Protein AF-A0A2P4SD42-F1 (afdb_monomer_lite)

Organism: Bambusicola thoracicus (NCBI:txid9083)

InterPro domains:
  IPR003930 Potassium channel, calcium-activated, BK, beta subunit [PF03185] (9-113)
  IPR003930 Potassium channel, calcium-activated, BK, beta subunit [PTHR10258] (2-113)

Structure (mmCIF, N/CA/C/O backbone):
data_AF-A0A2P4SD42-F1
#
_entry.id   AF-A0A2P4SD42-F1
#
loop_
_atom_site.group_PDB
_atom_site.id
_atom_site.type_symbol
_atom_site.label_atom_id
_atom_site.label_alt_id
_atom_site.label_comp_id
_atom_site.label_asym_id
_atom_site.label_entity_id
_atom_site.label_seq_id
_atom_site.pdbx_PDB_ins_code
_atom_site.Cartn_x
_atom_site.Cartn_y
_atom_site.Cartn_z
_atom_site.occupancy
_atom_site.B_iso_or_equiv
_atom_site.auth_seq_id
_atom_site.auth_comp_id
_atom_site.auth_asym_id
_atom_site.auth_atom_id
_atom_site.pdbx_PDB_model_num
ATOM 1 N N . MET A 1 1 ? 60.728 7.658 -38.228 1.00 39.25 1 MET A N 1
ATOM 2 C CA . MET A 1 1 ? 59.693 7.042 -37.370 1.00 39.25 1 MET A CA 1
ATOM 3 C C . MET A 1 1 ? 58.458 7.930 -37.374 1.00 39.25 1 MET A C 1
ATOM 5 O O . MET A 1 1 ? 58.450 8.941 -36.691 1.00 39.25 1 MET A O 1
ATOM 9 N N . ALA A 1 2 ? 57.438 7.581 -38.152 1.00 44.28 2 ALA A N 1
ATOM 10 C CA . ALA A 1 2 ? 56.115 8.189 -38.052 1.00 44.28 2 ALA A CA 1
ATOM 11 C C . ALA A 1 2 ? 55.108 7.040 -38.097 1.00 44.28 2 ALA A C 1
ATOM 13 O O . ALA A 1 2 ? 54.820 6.480 -39.150 1.00 44.28 2 ALA A O 1
ATOM 14 N N . ARG A 1 3 ? 54.678 6.602 -36.912 1.00 44.44 3 ARG A N 1
ATOM 15 C CA . ARG A 1 3 ? 53.660 5.565 -36.742 1.00 44.44 3 ARG A CA 1
ATOM 16 C C . ARG A 1 3 ? 52.329 6.243 -37.062 1.00 44.44 3 ARG A C 1
ATOM 18 O O . ARG A 1 3 ? 51.815 6.997 -36.239 1.00 44.44 3 ARG A O 1
ATOM 25 N N . GLY A 1 4 ? 51.851 6.072 -38.294 1.00 46.38 4 GLY A N 1
ATOM 26 C CA . GLY A 1 4 ? 50.562 6.597 -38.730 1.00 46.38 4 GLY A CA 1
ATOM 27 C C . GLY A 1 4 ? 49.478 6.131 -37.766 1.00 46.38 4 GLY A C 1
ATOM 28 O O . GLY A 1 4 ? 49.295 4.931 -37.563 1.00 46.38 4 GLY A O 1
ATOM 29 N N . ARG A 1 5 ? 48.798 7.080 -37.120 1.00 53.38 5 ARG A N 1
ATOM 30 C CA . ARG A 1 5 ? 47.559 6.798 -36.400 1.00 53.38 5 ARG A CA 1
ATOM 31 C C . ARG A 1 5 ? 46.533 6.445 -37.468 1.00 53.38 5 ARG A C 1
ATOM 33 O O . ARG A 1 5 ? 46.029 7.339 -38.139 1.00 53.38 5 ARG A O 1
ATOM 40 N N . ALA A 1 6 ? 46.293 5.154 -37.670 1.00 52.22 6 ALA A N 1
ATOM 41 C CA . ALA A 1 6 ? 45.148 4.702 -38.439 1.00 52.22 6 ALA A CA 1
ATOM 42 C C . ALA A 1 6 ? 43.900 5.238 -37.729 1.00 52.22 6 ALA A C 1
ATOM 44 O O . ALA A 1 6 ? 43.594 4.823 -36.610 1.00 52.22 6 ALA A O 1
ATOM 45 N N . ALA A 1 7 ? 43.240 6.221 -38.336 1.00 57.12 7 ALA A N 1
ATOM 46 C CA . ALA A 1 7 ? 41.890 6.585 -37.955 1.00 57.12 7 ALA A CA 1
ATOM 47 C C . ALA A 1 7 ? 41.015 5.386 -38.334 1.00 57.12 7 ALA A C 1
ATOM 49 O O . ALA A 1 7 ? 40.756 5.150 -39.511 1.00 57.12 7 ALA A O 1
ATOM 50 N N . TYR A 1 8 ? 40.669 4.561 -37.348 1.00 61.91 8 TYR A N 1
ATOM 51 C CA . TYR A 1 8 ? 39.639 3.543 -37.511 1.00 61.91 8 TYR A CA 1
ATOM 52 C C . TYR A 1 8 ? 38.313 4.293 -37.666 1.00 61.91 8 TYR A C 1
ATOM 54 O O . TYR A 1 8 ? 37.723 4.720 -36.674 1.00 61.91 8 TYR A O 1
ATOM 62 N N . GLU A 1 9 ? 37.895 4.538 -38.907 1.00 71.19 9 GLU A N 1
ATOM 63 C CA . GLU A 1 9 ? 36.529 4.971 -39.175 1.00 71.19 9 GLU A CA 1
ATOM 64 C C . GLU A 1 9 ? 35.597 3.787 -38.933 1.00 71.19 9 GLU A C 1
ATOM 66 O O . GLU A 1 9 ? 35.758 2.714 -39.514 1.00 71.19 9 GLU A O 1
ATOM 71 N N . TYR A 1 10 ? 34.653 3.990 -38.021 1.00 70.75 10 TYR A N 1
ATOM 72 C CA . TYR A 1 10 ? 33.594 3.037 -37.732 1.00 70.75 10 TYR A CA 1
ATOM 73 C C . TYR A 1 10 ? 32.656 2.938 -38.934 1.00 70.75 10 TYR A C 1
ATOM 75 O O . TYR A 1 10 ? 32.236 3.958 -39.484 1.00 70.75 10 TYR A O 1
ATOM 83 N N . THR A 1 11 ? 32.290 1.721 -39.335 1.00 82.50 11 THR A N 1
ATOM 84 C CA . THR A 1 11 ? 31.262 1.545 -40.368 1.00 82.50 11 THR A CA 1
ATOM 85 C C . THR A 1 11 ? 29.905 2.032 -39.846 1.00 82.50 11 THR A C 1
ATOM 87 O O . THR A 1 11 ? 29.633 1.994 -38.645 1.00 82.50 11 THR A O 1
ATOM 90 N N . GLU A 1 12 ? 28.997 2.454 -40.734 1.00 82.19 12 GLU A N 1
ATOM 91 C CA . GLU A 1 12 ? 27.659 2.922 -40.324 1.00 82.19 12 GLU A CA 1
ATOM 92 C C . GLU A 1 12 ? 26.883 1.887 -39.490 1.00 82.19 12 GLU A C 1
ATOM 94 O O . GLU A 1 12 ? 26.041 2.244 -38.664 1.00 82.19 12 GLU A O 1
ATOM 99 N N . ALA A 1 13 ? 27.141 0.597 -39.719 1.00 83.38 13 ALA A N 1
ATOM 100 C CA . ALA A 1 13 ? 26.545 -0.489 -38.951 1.00 83.38 13 ALA A CA 1
ATOM 101 C C . ALA A 1 13 ? 27.104 -0.553 -37.521 1.00 83.38 13 ALA A C 1
ATOM 103 O O . ALA A 1 13 ? 26.350 -0.807 -36.581 1.00 83.38 13 ALA A O 1
ATOM 104 N N . GLU A 1 14 ? 28.397 -0.286 -37.343 1.00 86.31 14 GLU A N 1
ATOM 105 C CA . GLU A 1 14 ? 29.042 -0.277 -36.033 1.00 86.31 14 GLU A CA 1
ATOM 106 C C . GLU A 1 14 ? 28.692 0.981 -35.219 1.00 86.31 14 GLU A C 1
ATOM 108 O O . GLU A 1 14 ? 28.484 0.880 -34.013 1.00 86.31 14 GLU A O 1
ATOM 113 N N . ASP A 1 15 ? 28.517 2.151 -35.848 1.00 87.06 15 ASP A N 1
ATOM 114 C CA . ASP A 1 15 ? 28.013 3.344 -35.138 1.00 87.06 15 ASP A CA 1
ATOM 115 C C . ASP A 1 15 ? 26.564 3.133 -34.656 1.00 87.06 15 ASP A C 1
ATOM 117 O O . ASP A 1 15 ? 26.211 3.439 -33.513 1.00 87.06 15 ASP A O 1
ATOM 121 N N . LYS A 1 16 ? 25.715 2.518 -35.494 1.00 88.81 16 LYS A N 1
ATOM 122 C CA . LYS A 1 16 ? 24.341 2.148 -35.112 1.00 88.81 16 LYS A CA 1
ATOM 123 C C . LYS A 1 16 ? 24.326 1.118 -33.984 1.00 88.81 16 LYS A C 1
ATOM 125 O O . LYS A 1 16 ? 23.523 1.260 -33.061 1.00 88.81 16 LYS A O 1
ATOM 130 N N . SER A 1 17 ? 25.204 0.112 -34.024 1.00 93.06 17 SER A N 1
ATOM 131 C CA . SER A 1 17 ? 25.277 -0.913 -32.976 1.00 93.06 17 SER A CA 1
ATOM 132 C C . SER A 1 17 ? 25.779 -0.337 -31.649 1.00 93.06 17 SER A C 1
ATOM 134 O O . SER A 1 17 ? 25.193 -0.628 -30.605 1.00 93.06 17 SER A O 1
ATOM 136 N N . MET A 1 18 ? 26.771 0.558 -31.673 1.00 91.56 18 MET A N 1
ATOM 137 C CA . MET A 1 18 ? 27.255 1.260 -30.482 1.00 91.56 18 MET A CA 1
ATOM 138 C C . MET A 1 18 ? 26.179 2.137 -29.851 1.00 91.56 18 MET A C 1
ATOM 140 O O . MET A 1 18 ? 25.948 2.052 -28.643 1.00 91.56 18 MET A O 1
ATOM 144 N N . ARG A 1 19 ? 25.464 2.939 -30.651 1.00 91.56 19 ARG A N 1
ATOM 145 C CA . ARG A 1 19 ? 24.344 3.761 -30.160 1.00 91.56 19 ARG A CA 1
ATOM 146 C C . ARG A 1 19 ? 23.255 2.907 -29.524 1.00 91.56 19 ARG A C 1
ATOM 148 O O . ARG A 1 19 ? 22.748 3.260 -28.462 1.00 91.56 19 ARG A O 1
ATOM 155 N N . LEU A 1 20 ? 22.920 1.775 -30.141 1.00 95.56 20 LEU A N 1
ATOM 156 C CA . LEU A 1 20 ? 21.922 0.851 -29.609 1.00 95.56 20 LEU A CA 1
ATOM 157 C C . LEU A 1 20 ? 22.398 0.226 -28.289 1.00 95.56 20 LEU A C 1
ATOM 159 O O . LEU A 1 20 ? 21.627 0.163 -27.335 1.00 95.56 20 LEU A O 1
ATOM 163 N N . GLY A 1 21 ? 23.683 -0.121 -28.186 1.00 96.19 21 GLY A N 1
ATOM 164 C CA . GLY A 1 21 ? 24.315 -0.546 -26.936 1.00 96.19 21 GLY A CA 1
ATOM 165 C C . GLY A 1 21 ? 24.199 0.502 -25.824 1.00 96.19 21 GLY A C 1
ATOM 166 O O . GLY A 1 21 ? 23.735 0.183 -24.731 1.00 96.19 21 GLY A O 1
ATOM 167 N N . PHE A 1 22 ? 24.534 1.768 -26.101 1.00 96.31 22 PHE A N 1
ATOM 168 C CA . PHE A 1 22 ? 24.389 2.853 -25.121 1.00 96.31 22 PHE A CA 1
ATOM 169 C C . PHE A 1 22 ? 22.936 3.067 -24.687 1.00 96.31 22 PHE A C 1
ATOM 171 O O . PHE A 1 22 ? 22.677 3.257 -23.497 1.00 96.31 22 PHE A O 1
ATOM 178 N N . LEU A 1 23 ? 21.984 2.988 -25.620 1.00 96.94 23 LEU A N 1
ATOM 179 C CA . LEU A 1 23 ? 20.558 3.084 -25.305 1.00 96.94 23 LEU A CA 1
ATOM 180 C C . LEU A 1 23 ? 20.093 1.936 -24.404 1.00 96.94 23 LEU A C 1
ATOM 182 O O . LEU A 1 23 ? 19.382 2.184 -23.434 1.00 96.94 23 LEU A O 1
ATOM 186 N N . LEU A 1 24 ? 20.519 0.699 -24.677 1.00 97.69 24 LEU A N 1
ATOM 187 C CA . LEU A 1 24 ? 20.182 -0.458 -23.845 1.00 97.69 24 LEU A CA 1
ATOM 188 C C . LEU A 1 24 ? 20.783 -0.350 -22.441 1.00 97.69 24 LEU A C 1
ATOM 190 O O . LEU A 1 24 ? 20.099 -0.651 -21.465 1.00 97.69 24 LEU A O 1
ATOM 194 N N . ILE A 1 25 ? 22.024 0.128 -22.318 1.00 97.88 25 ILE A N 1
ATOM 195 C CA . ILE A 1 25 ? 22.660 0.362 -21.015 1.00 97.88 25 ILE A CA 1
ATOM 196 C C . ILE A 1 25 ? 21.894 1.438 -20.239 1.00 97.88 25 ILE A C 1
ATOM 198 O O . ILE A 1 25 ? 21.545 1.225 -19.078 1.00 97.88 25 ILE A O 1
ATOM 202 N N . ALA A 1 26 ? 21.579 2.570 -20.874 1.00 97.62 26 ALA A N 1
ATOM 203 C CA . ALA A 1 26 ? 20.818 3.643 -20.241 1.00 97.62 26 ALA A CA 1
ATOM 204 C C . ALA A 1 26 ? 19.418 3.173 -19.813 1.00 97.62 26 ALA A C 1
ATOM 206 O O . ALA A 1 26 ? 19.005 3.419 -18.680 1.00 97.62 26 ALA A O 1
ATOM 207 N N . ALA A 1 27 ? 18.711 2.437 -20.674 1.00 97.50 27 ALA A N 1
ATOM 208 C CA . ALA A 1 27 ? 17.413 1.847 -20.356 1.00 97.50 27 ALA A CA 1
ATOM 209 C C . ALA A 1 27 ? 17.507 0.821 -19.211 1.00 97.50 27 ALA A C 1
ATOM 211 O O . ALA A 1 27 ? 16.649 0.795 -18.327 1.00 97.50 27 ALA A O 1
ATOM 212 N N . GLY A 1 28 ? 18.569 0.015 -19.176 1.00 97.69 28 GLY A N 1
ATOM 213 C CA . GLY A 1 28 ? 18.859 -0.917 -18.086 1.00 97.69 28 GLY A CA 1
ATOM 214 C C . GLY A 1 28 ? 19.066 -0.203 -16.749 1.00 97.69 28 GLY A C 1
ATOM 215 O O . GLY A 1 28 ? 18.450 -0.563 -15.750 1.00 97.69 28 GLY A O 1
ATOM 216 N N . LEU A 1 29 ? 19.862 0.867 -16.728 1.00 97.31 29 LEU A N 1
ATOM 217 C CA . LEU A 1 29 ? 20.080 1.664 -15.517 1.00 97.31 29 LEU A CA 1
ATOM 218 C C . LEU A 1 29 ? 18.795 2.364 -15.056 1.00 97.31 29 LEU A C 1
ATOM 220 O O . LEU A 1 29 ? 18.464 2.318 -13.873 1.00 97.31 29 LEU A O 1
ATOM 224 N N . LEU A 1 30 ? 18.039 2.966 -15.978 1.00 97.06 30 LEU A N 1
ATOM 225 C CA . LEU A 1 30 ? 16.767 3.626 -15.667 1.00 97.06 30 LEU A CA 1
ATOM 226 C C . LEU A 1 30 ? 15.723 2.640 -15.133 1.00 97.06 30 LEU A C 1
ATOM 228 O O . LEU A 1 30 ? 15.044 2.940 -14.153 1.00 97.06 30 LEU A O 1
ATOM 232 N N . SER A 1 31 ? 15.615 1.455 -15.736 1.00 96.69 31 SER A N 1
ATOM 233 C CA . SER A 1 31 ? 14.700 0.413 -15.263 1.00 96.69 31 SER A CA 1
ATOM 234 C C . SER A 1 31 ? 15.112 -0.133 -13.896 1.00 96.69 31 SER A C 1
ATOM 236 O O . SER A 1 31 ? 14.252 -0.274 -13.030 1.00 96.69 31 SER A O 1
ATOM 238 N N . LEU A 1 32 ? 16.408 -0.352 -13.646 1.00 96.69 32 LEU A N 1
ATOM 239 C CA . LEU A 1 32 ? 16.904 -0.776 -12.334 1.00 96.69 32 LEU A CA 1
ATOM 240 C C . LEU A 1 32 ? 16.627 0.277 -11.254 1.00 96.69 32 LEU A C 1
ATOM 242 O O . LEU A 1 32 ? 16.179 -0.066 -10.161 1.00 96.69 32 LEU A O 1
ATOM 246 N N . LEU A 1 33 ? 16.841 1.559 -11.560 1.00 95.81 33 LEU A N 1
ATOM 247 C CA . LEU A 1 33 ? 16.507 2.661 -10.654 1.00 95.81 33 LEU A CA 1
ATOM 248 C C . LEU A 1 33 ? 14.997 2.743 -10.399 1.00 95.81 33 LEU A C 1
ATOM 250 O O . LEU A 1 33 ? 14.579 2.919 -9.254 1.00 95.81 33 LEU A O 1
ATOM 254 N N . GLY A 1 34 ? 14.178 2.567 -11.438 1.00 95.62 34 GLY A N 1
ATOM 255 C CA . GLY A 1 34 ? 12.722 2.500 -11.326 1.00 95.62 34 GLY A CA 1
ATOM 256 C C . GLY A 1 34 ? 12.262 1.345 -10.435 1.00 95.62 34 GLY A C 1
ATOM 257 O O . GLY A 1 34 ? 11.490 1.556 -9.504 1.00 95.62 34 GLY A O 1
ATOM 258 N N . LEU A 1 35 ? 12.792 0.137 -10.644 1.00 96.00 35 LEU A N 1
ATOM 259 C CA . LEU A 1 35 ? 12.523 -1.028 -9.797 1.00 96.00 35 LEU A CA 1
ATOM 260 C C . LEU A 1 35 ? 12.982 -0.789 -8.354 1.00 96.00 35 LEU A C 1
ATOM 262 O O . LEU A 1 35 ? 12.235 -1.044 -7.410 1.00 96.00 35 LEU A O 1
ATOM 266 N N . GLY A 1 36 ? 14.178 -0.235 -8.166 1.00 94.81 36 GLY A N 1
ATOM 267 C CA . GLY A 1 36 ? 14.703 0.101 -6.847 1.00 94.81 36 GLY A CA 1
ATOM 268 C C . GLY A 1 36 ? 13.787 1.065 -6.089 1.00 94.81 36 GLY A C 1
ATOM 269 O O . GLY A 1 36 ? 13.420 0.816 -4.943 1.00 94.81 36 GLY A O 1
ATOM 270 N N . CYS A 1 37 ? 13.371 2.155 -6.732 1.00 91.81 37 CYS A N 1
ATOM 271 C CA . CYS A 1 37 ? 12.558 3.187 -6.097 1.00 91.81 37 CYS A CA 1
ATOM 272 C C . CYS A 1 37 ? 11.085 2.796 -5.927 1.00 91.81 37 CYS A C 1
ATOM 274 O O . CYS A 1 37 ? 10.507 3.089 -4.884 1.00 91.81 37 CYS A O 1
ATOM 276 N N . CYS A 1 38 ? 10.474 2.158 -6.925 1.00 93.31 38 CYS A N 1
ATOM 277 C CA . CYS A 1 38 ? 9.039 1.868 -6.930 1.00 93.31 38 CYS A CA 1
ATOM 278 C C . CYS A 1 38 ? 8.684 0.525 -6.290 1.00 93.31 38 CYS A C 1
ATOM 280 O O . CYS A 1 38 ? 7.567 0.384 -5.807 1.00 93.31 38 CYS A O 1
ATOM 282 N N . TRP A 1 39 ? 9.598 -0.449 -6.285 1.00 90.94 39 TRP A N 1
ATOM 283 C CA . TRP A 1 39 ? 9.326 -1.792 -5.764 1.00 90.94 39 TRP A CA 1
ATOM 284 C C . TRP A 1 39 ? 10.174 -2.118 -4.544 1.00 90.94 39 TRP A C 1
ATOM 286 O O . TRP A 1 39 ? 9.635 -2.495 -3.506 1.00 90.94 39 TRP A O 1
ATOM 296 N N . LEU A 1 40 ? 11.494 -1.939 -4.634 1.00 91.19 40 LEU A N 1
ATOM 297 C CA . LEU A 1 40 ? 12.385 -2.364 -3.557 1.00 91.19 40 LEU A CA 1
ATOM 298 C C . LEU A 1 40 ? 12.245 -1.480 -2.311 1.00 91.19 40 LEU A C 1
ATOM 300 O O . LEU A 1 40 ? 12.149 -2.004 -1.206 1.00 91.19 40 LEU A O 1
ATOM 304 N N . ARG A 1 41 ? 12.190 -0.151 -2.469 1.00 88.31 41 ARG A N 1
ATOM 305 C CA . ARG A 1 41 ? 11.992 0.776 -1.340 1.00 88.31 41 ARG A CA 1
ATOM 306 C C . ARG A 1 41 ? 10.714 0.493 -0.542 1.00 88.31 41 ARG A C 1
ATOM 308 O O . ARG A 1 41 ? 10.856 0.303 0.664 1.00 88.31 41 ARG A O 1
ATOM 315 N N . PRO A 1 42 ? 9.507 0.431 -1.142 1.00 85.44 42 PRO A N 1
ATOM 316 C CA . PRO A 1 42 ? 8.309 0.129 -0.366 1.00 85.44 42 PRO A CA 1
ATOM 317 C C . PRO A 1 42 ? 8.366 -1.280 0.228 1.00 85.44 42 PRO A C 1
ATOM 319 O O . PRO A 1 42 ? 8.058 -1.434 1.400 1.00 85.44 42 PRO A O 1
ATOM 322 N N . ALA A 1 43 ? 8.860 -2.288 -0.500 1.0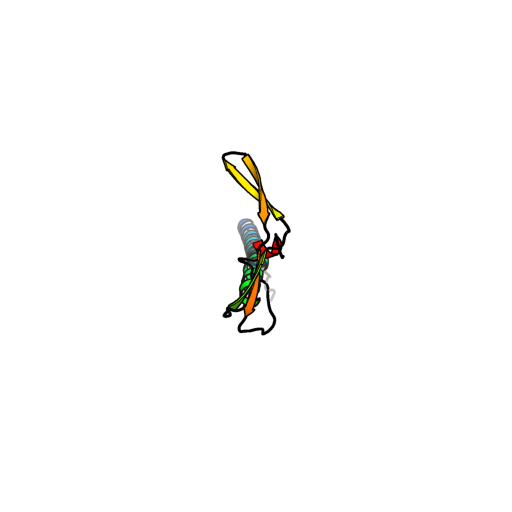0 84.56 43 ALA A N 1
ATOM 323 C CA . ALA A 1 43 ? 8.995 -3.641 0.048 1.00 84.56 43 ALA A CA 1
ATOM 324 C C . ALA A 1 43 ? 9.914 -3.697 1.284 1.00 84.56 43 ALA A C 1
ATOM 326 O O . ALA A 1 43 ? 9.622 -4.402 2.251 1.00 84.56 43 ALA A O 1
ATOM 327 N N . LEU A 1 44 ? 11.011 -2.935 1.281 1.00 83.75 44 LEU A N 1
ATOM 328 C CA . LEU A 1 44 ? 11.900 -2.816 2.436 1.00 83.75 44 LEU A CA 1
ATOM 329 C C . LEU A 1 44 ? 11.280 -1.999 3.573 1.00 83.75 44 LEU A C 1
ATOM 331 O O . LEU A 1 44 ? 11.532 -2.319 4.729 1.00 83.75 44 LEU A O 1
ATOM 335 N N . GLN A 1 45 ? 10.476 -0.975 3.279 1.00 81.12 45 GLN A N 1
ATOM 336 C CA . GLN A 1 45 ? 9.758 -0.203 4.299 1.00 81.12 45 GLN A CA 1
ATOM 337 C C . GLN A 1 45 ? 8.666 -1.032 4.979 1.00 81.12 45 GLN A C 1
ATOM 339 O O . GLN A 1 45 ? 8.585 -1.012 6.199 1.00 81.12 45 GLN A O 1
ATOM 344 N N . GLU A 1 46 ? 7.906 -1.828 4.2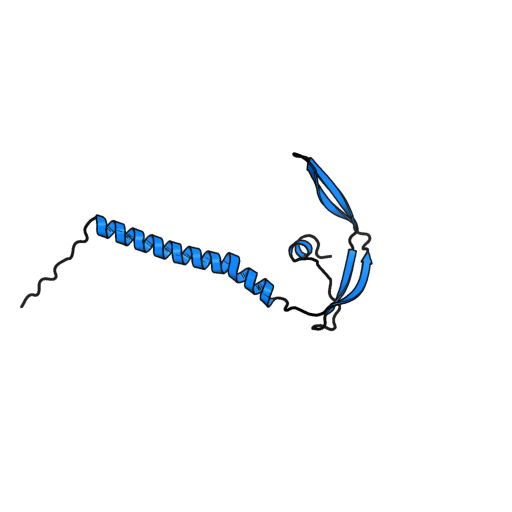29 1.00 74.00 46 GLU A N 1
ATOM 345 C CA . GLU A 1 46 ? 6.933 -2.785 4.776 1.00 74.00 46 GLU A CA 1
ATOM 346 C C . GLU A 1 46 ? 7.630 -3.838 5.655 1.00 74.00 46 GLU A C 1
ATOM 348 O O . GLU A 1 46 ? 7.214 -4.128 6.775 1.00 74.00 46 GLU A O 1
ATOM 353 N N . ARG A 1 47 ? 8.765 -4.379 5.188 1.00 62.16 47 ARG A N 1
ATOM 354 C CA . ARG A 1 47 ? 9.555 -5.367 5.943 1.00 62.16 47 ARG A CA 1
ATOM 355 C C . ARG A 1 47 ? 10.256 -4.762 7.168 1.00 62.16 47 ARG A C 1
ATOM 357 O O . ARG A 1 47 ? 10.445 -5.456 8.165 1.00 62.16 47 ARG A O 1
ATOM 364 N N . GLY A 1 48 ? 10.691 -3.507 7.071 1.00 58.53 48 GLY A N 1
ATOM 365 C CA . GLY A 1 48 ? 11.473 -2.797 8.084 1.00 58.53 48 GLY A CA 1
ATOM 366 C C . GLY A 1 48 ? 10.639 -2.006 9.094 1.00 58.53 48 GLY A C 1
ATOM 367 O O . GLY A 1 48 ? 11.123 -1.743 10.191 1.00 58.53 48 GLY A O 1
ATOM 368 N N . GLY A 1 49 ? 9.398 -1.650 8.753 1.00 58.59 49 GLY A N 1
ATOM 369 C CA . GLY A 1 49 ? 8.520 -0.782 9.544 1.00 58.59 49 GLY A CA 1
ATOM 370 C C . GLY A 1 49 ? 7.870 -1.458 10.752 1.00 58.59 49 GLY A C 1
ATOM 371 O O . GLY A 1 49 ? 7.513 -0.785 11.715 1.00 58.59 49 GLY A O 1
ATOM 372 N N . GLY A 1 50 ? 7.783 -2.787 10.765 1.00 65.88 50 GLY A N 1
ATOM 373 C CA . GLY A 1 50 ? 7.201 -3.520 11.884 1.00 65.88 50 GLY A CA 1
ATOM 374 C C . GLY A 1 50 ? 7.498 -5.003 11.778 1.00 65.88 50 GLY A C 1
ATOM 375 O O . GLY A 1 50 ? 6.753 -5.758 11.165 1.00 65.88 50 GLY A O 1
ATOM 376 N N . GLY A 1 51 ? 8.609 -5.446 12.369 1.00 71.94 51 GLY A N 1
ATOM 377 C CA . GLY A 1 51 ? 8.877 -6.880 12.468 1.00 71.94 51 GLY A CA 1
ATOM 378 C C . GLY A 1 51 ? 7.744 -7.591 13.216 1.00 71.94 51 GLY A C 1
ATOM 379 O O . GLY A 1 51 ? 7.170 -7.021 14.144 1.00 71.94 51 GLY A O 1
ATOM 380 N N . ALA A 1 52 ? 7.463 -8.845 12.847 1.00 82.19 52 ALA A N 1
ATOM 381 C CA . ALA A 1 52 ? 6.408 -9.641 13.472 1.00 82.19 52 ALA A CA 1
ATOM 382 C C . ALA A 1 52 ? 6.494 -9.589 15.011 1.00 82.19 52 ALA A C 1
ATOM 384 O O . ALA A 1 52 ? 7.581 -9.690 15.602 1.00 82.19 52 ALA A O 1
ATOM 385 N N . ALA A 1 53 ? 5.347 -9.377 15.650 1.00 85.94 53 ALA A N 1
ATOM 386 C CA . ALA A 1 53 ? 5.201 -9.274 17.094 1.00 85.94 53 ALA A CA 1
ATOM 387 C C . ALA A 1 53 ? 3.908 -9.969 17.525 1.00 85.94 53 ALA A C 1
ATOM 389 O O . ALA A 1 53 ? 2.944 -10.018 16.764 1.00 85.94 53 ALA A O 1
ATOM 390 N N . ASN A 1 54 ? 3.886 -10.481 18.755 1.00 90.88 54 ASN A N 1
ATOM 391 C CA . ASN A 1 54 ? 2.664 -11.028 19.328 1.00 90.88 54 ASN A CA 1
ATOM 392 C C . ASN A 1 54 ? 1.804 -9.876 19.850 1.00 90.88 54 ASN A C 1
ATOM 394 O O . ASN A 1 54 ? 2.323 -8.943 20.468 1.00 90.88 54 ASN A O 1
ATOM 398 N N . CYS A 1 55 ? 0.496 -9.957 19.626 1.00 91.50 55 CYS A N 1
ATOM 399 C CA . CYS A 1 55 ? -0.459 -8.923 20.007 1.00 91.50 55 CYS A CA 1
ATOM 400 C C . CYS A 1 55 ? -1.561 -9.534 20.874 1.00 91.50 55 CYS A C 1
ATOM 402 O O . CYS A 1 55 ? -2.072 -10.606 20.557 1.00 91.50 55 CYS A O 1
ATOM 404 N N . THR A 1 56 ? -1.954 -8.850 21.944 1.00 94.69 56 THR A N 1
ATOM 405 C CA . THR A 1 56 ? -3.124 -9.208 22.754 1.00 94.69 56 THR A CA 1
ATOM 406 C C . THR A 1 56 ? -4.192 -8.134 22.629 1.00 94.69 56 THR A C 1
ATOM 408 O O . THR A 1 56 ? -3.893 -6.939 22.604 1.00 94.69 56 THR A O 1
ATOM 411 N N . VAL A 1 57 ? -5.453 -8.550 22.527 1.00 95.50 57 VAL A N 1
ATOM 412 C CA . VAL A 1 57 ? -6.584 -7.621 22.422 1.00 95.50 57 VAL A CA 1
ATOM 413 C C . VAL A 1 57 ? -6.901 -7.063 23.806 1.00 95.50 57 VAL A C 1
ATOM 415 O O . VAL A 1 57 ? -7.112 -7.820 24.749 1.00 95.50 57 VAL A O 1
ATOM 418 N N . LEU A 1 58 ? -6.920 -5.735 23.926 1.00 95.31 58 LEU A N 1
ATOM 419 C CA . LEU A 1 58 ? -7.255 -5.030 25.164 1.00 95.31 58 LEU A CA 1
ATOM 420 C C . LEU A 1 58 ? -8.735 -4.655 25.215 1.00 95.31 58 LEU A C 1
ATOM 422 O O . LEU A 1 58 ? -9.378 -4.812 26.248 1.00 95.31 58 LEU 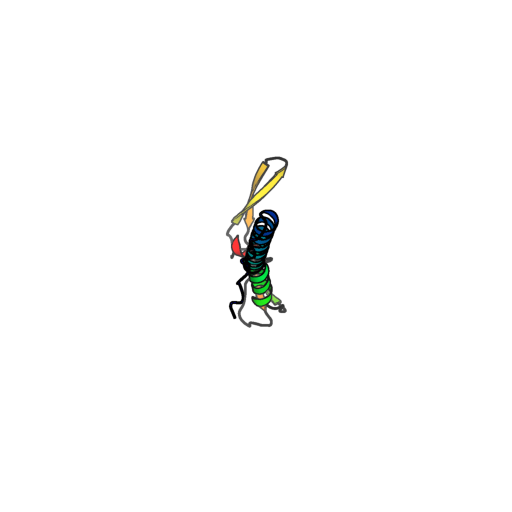A O 1
ATOM 426 N N . ALA A 1 59 ? -9.261 -4.105 24.120 1.00 94.38 59 ALA A N 1
ATOM 427 C CA . ALA A 1 59 ? -10.634 -3.627 24.060 1.00 94.38 59 ALA A CA 1
ATOM 428 C C . ALA A 1 59 ? -11.130 -3.538 22.619 1.00 94.38 59 ALA A C 1
ATOM 430 O O . ALA A 1 59 ? -10.362 -3.282 21.694 1.00 94.38 59 ALA A O 1
ATOM 431 N N . VAL A 1 60 ? -12.442 -3.668 22.461 1.00 94.44 60 VAL A N 1
ATOM 432 C CA . VAL A 1 60 ? -13.151 -3.426 21.207 1.00 94.44 60 VAL A CA 1
ATOM 433 C C . VAL A 1 60 ? -14.189 -2.347 21.475 1.00 94.44 60 VAL A C 1
ATOM 435 O O . VAL A 1 60 ? -14.978 -2.460 22.413 1.00 94.44 60 VAL A O 1
ATOM 438 N N . ARG A 1 61 ? -14.158 -1.272 20.693 1.00 93.06 61 ARG A N 1
ATOM 439 C CA . ARG A 1 61 ? -15.045 -0.117 20.842 1.00 93.06 61 ARG A CA 1
ATOM 440 C C . ARG A 1 61 ? -15.760 0.135 19.531 1.00 93.06 61 ARG A C 1
ATOM 442 O O . ARG A 1 61 ? -15.131 0.159 18.483 1.00 93.06 61 ARG A O 1
ATOM 449 N N . GLN A 1 62 ? -17.060 0.371 19.584 1.00 90.38 62 GLN A N 1
ATOM 450 C CA . GLN A 1 62 ? -17.791 0.872 18.430 1.00 90.38 62 GLN A CA 1
ATOM 451 C C . GLN A 1 62 ? -17.890 2.391 18.554 1.00 90.38 62 GLN A C 1
ATOM 453 O O . GLN A 1 62 ? -18.478 2.897 19.510 1.00 90.38 62 GLN A O 1
ATOM 458 N N . LEU A 1 63 ? -17.303 3.125 17.609 1.00 84.88 63 LEU A N 1
ATOM 459 C CA . LEU A 1 63 ? -17.532 4.562 17.524 1.00 84.88 63 LEU A CA 1
ATOM 460 C C . LEU A 1 63 ? -18.924 4.769 16.918 1.00 84.88 63 LEU A C 1
ATOM 462 O O . LEU A 1 63 ? -19.308 4.098 15.961 1.00 84.88 63 LEU A O 1
ATOM 466 N N . GLY A 1 64 ? -19.686 5.721 17.457 1.00 84.81 64 GLY A N 1
ATOM 467 C CA . GLY A 1 64 ? -21.003 6.090 16.920 1.00 84.81 64 GLY A CA 1
ATOM 468 C C . GLY A 1 64 ? -20.953 6.684 15.502 1.00 84.81 64 GLY A C 1
ATOM 469 O O . GLY A 1 64 ? -21.995 6.946 14.903 1.00 84.81 64 GLY A O 1
ATOM 470 N N . GLU A 1 65 ? -19.752 6.893 14.960 1.00 85.81 65 GLU A N 1
ATOM 471 C CA . GLU A 1 65 ? -19.516 7.353 13.599 1.00 85.81 65 GLU A CA 1
ATOM 472 C C . GLU A 1 65 ? -19.796 6.244 12.575 1.00 85.81 65 GLU A C 1
ATOM 474 O O . GLU A 1 65 ? -19.512 5.060 12.782 1.00 85.81 65 GLU A O 1
ATOM 479 N N . ARG A 1 66 ? -20.356 6.648 11.433 1.00 86.75 66 ARG A N 1
ATOM 480 C CA . ARG A 1 66 ? -20.640 5.763 10.304 1.00 86.75 66 ARG A CA 1
ATOM 481 C C . ARG A 1 66 ? -19.894 6.251 9.071 1.00 86.75 66 ARG A C 1
ATOM 483 O O . ARG A 1 66 ? -20.010 7.421 8.714 1.00 86.75 66 ARG A O 1
ATOM 490 N N . PHE A 1 67 ? -19.200 5.344 8.396 1.00 85.88 67 PHE A N 1
ATOM 491 C CA . PHE A 1 67 ? -18.386 5.633 7.217 1.00 85.88 67 PHE A CA 1
ATOM 492 C C . PHE A 1 67 ? -19.064 5.118 5.954 1.00 85.88 67 PHE A C 1
ATOM 494 O O . PHE A 1 67 ? -19.788 4.127 5.991 1.00 85.88 67 PHE A O 1
ATOM 501 N N . ALA A 1 68 ? -18.874 5.819 4.837 1.00 86.75 68 ALA A N 1
ATOM 502 C CA . ALA A 1 68 ? -19.432 5.413 3.556 1.00 86.75 68 ALA A CA 1
ATOM 503 C C . ALA A 1 68 ? -18.503 4.400 2.872 1.00 86.75 68 ALA A C 1
ATOM 505 O O . ALA A 1 68 ? -17.349 4.708 2.594 1.00 86.75 68 ALA A O 1
ATOM 506 N N . CYS A 1 69 ? -19.023 3.218 2.558 1.00 84.75 69 CYS A N 1
ATOM 507 C CA . CYS A 1 69 ? -18.391 2.253 1.666 1.00 84.75 69 CYS A CA 1
ATOM 508 C C . CYS A 1 69 ? -19.110 2.259 0.322 1.00 84.75 69 CYS A C 1
ATOM 510 O O . CYS A 1 69 ? -20.330 2.423 0.256 1.00 84.75 69 CYS A O 1
ATOM 512 N N . THR A 1 70 ? -18.356 2.035 -0.750 1.00 88.12 70 THR A N 1
ATOM 513 C CA . THR A 1 70 ? -18.927 1.751 -2.068 1.00 88.12 70 THR A CA 1
ATOM 514 C C . THR A 1 70 ? -18.911 0.249 -2.300 1.00 88.12 70 THR A C 1
ATOM 516 O O . THR A 1 70 ? -17.925 -0.415 -1.993 1.00 88.12 70 THR A O 1
ATOM 519 N N . PHE A 1 71 ? -20.004 -0.290 -2.829 1.00 84.94 71 PHE A N 1
ATOM 520 C CA . PHE A 1 71 ? -20.089 -1.686 -3.241 1.00 84.94 71 PHE A CA 1
ATOM 521 C C . PHE A 1 71 ? -20.581 -1.769 -4.686 1.00 84.94 71 PHE A C 1
ATOM 523 O O . PHE A 1 71 ? -21.354 -0.927 -5.150 1.00 84.94 71 PHE A O 1
ATOM 530 N N . SER A 1 72 ? -20.113 -2.775 -5.417 1.00 87.62 72 SER A N 1
ATOM 531 C CA . SER A 1 72 ? -20.565 -3.064 -6.777 1.00 87.62 72 SER A CA 1
ATOM 532 C C . SER A 1 72 ? -21.691 -4.090 -6.742 1.00 87.62 72 SER A C 1
ATOM 534 O O . SER A 1 72 ? -21.516 -5.157 -6.159 1.00 87.62 72 SER A O 1
ATOM 536 N N . CYS A 1 73 ? -22.821 -3.799 -7.384 1.00 85.38 73 CYS A N 1
ATOM 537 C CA . CYS A 1 73 ? -23.983 -4.697 -7.418 1.00 85.38 73 CYS A CA 1
ATOM 538 C C . CYS A 1 73 ? -24.192 -5.406 -8.772 1.00 85.38 73 CYS A C 1
ATOM 540 O O . CYS A 1 73 ? -25.223 -6.040 -8.975 1.00 85.38 73 CYS A O 1
ATOM 542 N N . GLY A 1 74 ? -23.247 -5.289 -9.713 1.00 85.81 74 GLY A N 1
ATOM 543 C CA . GLY A 1 74 ? -23.372 -5.806 -11.080 1.00 85.81 74 GLY A CA 1
ATOM 544 C C . GLY A 1 74 ? -22.762 -4.864 -12.119 1.00 85.81 74 GLY A C 1
ATOM 545 O O . GLY A 1 74 ? -22.018 -3.940 -11.773 1.00 85.81 74 GLY A O 1
ATOM 546 N N . ALA A 1 75 ? -23.071 -5.092 -13.400 1.00 82.94 75 ALA A N 1
ATOM 547 C CA . ALA A 1 75 ? -22.555 -4.274 -14.495 1.00 82.94 75 ALA A CA 1
ATOM 548 C C . ALA A 1 75 ? -23.014 -2.811 -14.343 1.00 82.94 75 ALA A C 1
ATOM 550 O O . ALA A 1 75 ? -24.202 -2.507 -14.398 1.00 82.94 75 ALA A O 1
ATOM 551 N N . ALA A 1 76 ? -22.041 -1.920 -14.134 1.00 81.12 76 ALA A N 1
ATOM 552 C CA . ALA A 1 76 ? -22.191 -0.466 -14.025 1.00 81.12 76 ALA A CA 1
ATOM 553 C C . ALA A 1 76 ? -22.993 0.090 -12.826 1.00 81.12 76 ALA A C 1
ATOM 555 O O . ALA A 1 76 ? -23.204 1.300 -12.773 1.00 81.12 76 ALA A O 1
ATOM 556 N N . CYS A 1 77 ? -23.369 -0.717 -11.825 1.00 85.62 77 CYS A N 1
ATOM 557 C CA . CYS A 1 77 ? -24.013 -0.193 -10.616 1.00 85.62 77 CYS A CA 1
ATOM 558 C C . CYS A 1 77 ? -23.040 -0.121 -9.427 1.00 85.62 77 CYS A C 1
ATOM 560 O O . CYS A 1 77 ? -22.428 -1.114 -9.019 1.00 85.62 77 CYS A O 1
ATOM 562 N N . ARG A 1 78 ? -22.893 1.088 -8.870 1.00 88.50 78 ARG A N 1
ATOM 563 C CA . ARG A 1 78 ? -22.187 1.350 -7.611 1.00 88.50 78 ARG A CA 1
ATOM 564 C C . ARG A 1 78 ? -23.196 1.836 -6.583 1.00 88.50 78 ARG A C 1
ATOM 566 O O . ARG A 1 78 ? -23.780 2.902 -6.749 1.00 88.50 78 ARG A O 1
ATOM 573 N N . GLY A 1 79 ? -23.394 1.050 -5.535 1.00 85.75 79 GLY A N 1
ATOM 574 C CA . GLY A 1 79 ? -24.150 1.456 -4.361 1.00 85.75 79 GLY A CA 1
ATOM 575 C C . GLY A 1 79 ? -23.227 2.068 -3.314 1.00 85.75 79 GLY A C 1
ATOM 576 O O . GLY A 1 79 ? -22.038 1.746 -3.252 1.00 85.75 79 GLY A O 1
ATOM 577 N N . THR A 1 80 ? -23.772 2.944 -2.475 1.00 89.56 80 THR A N 1
ATOM 578 C CA . THR A 1 80 ? -23.111 3.395 -1.249 1.00 89.56 80 THR A CA 1
ATOM 579 C C . THR A 1 80 ? -23.872 2.858 -0.047 1.00 89.56 80 THR A C 1
ATOM 581 O O . THR A 1 80 ? -25.099 2.889 0.001 1.00 89.56 80 THR A O 1
ATOM 584 N N . ALA A 1 81 ? -23.142 2.344 0.933 1.00 87.00 81 ALA A N 1
ATOM 585 C CA . ALA A 1 81 ? -23.685 1.908 2.211 1.00 87.00 81 ALA A CA 1
ATO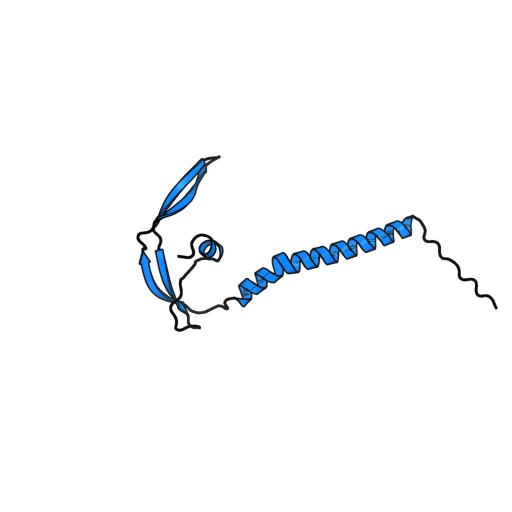M 586 C C . ALA A 1 81 ? -22.904 2.572 3.340 1.00 87.00 81 ALA A C 1
ATOM 588 O O . ALA A 1 81 ? -21.757 2.978 3.158 1.00 87.00 81 ALA A O 1
ATOM 589 N N . ARG A 1 82 ? -23.523 2.692 4.516 1.00 89.88 82 ARG A N 1
ATOM 590 C CA . ARG A 1 82 ? -22.854 3.212 5.708 1.00 89.88 82 ARG A CA 1
ATOM 591 C C . ARG A 1 82 ? -22.587 2.086 6.695 1.00 89.88 82 ARG A C 1
ATOM 593 O O . ARG A 1 82 ? -23.534 1.433 7.124 1.00 89.88 82 ARG A O 1
ATOM 600 N N . TYR A 1 83 ? -21.329 1.896 7.075 1.00 86.94 83 TYR A N 1
ATOM 601 C CA . TYR A 1 83 ? -20.914 0.911 8.073 1.00 86.94 83 TYR A CA 1
ATOM 602 C C . TYR A 1 83 ? -20.488 1.611 9.373 1.00 86.94 83 TYR A C 1
ATOM 604 O O . TYR A 1 83 ? -19.971 2.731 9.323 1.00 86.94 83 TYR A O 1
ATOM 612 N N . PRO A 1 84 ? -20.745 1.010 10.548 1.00 89.88 84 PRO A N 1
ATOM 613 C CA . PRO A 1 84 ? -20.260 1.543 11.815 1.00 89.88 84 PRO A CA 1
ATOM 614 C C . PRO A 1 84 ? -18.742 1.376 11.932 1.00 89.88 84 PRO A C 1
ATOM 616 O O . PRO A 1 84 ? -18.180 0.401 11.437 1.00 89.88 84 PRO A O 1
ATOM 619 N N . CYS A 1 85 ? -18.080 2.304 12.618 1.00 89.25 85 CYS A N 1
ATOM 620 C CA . CYS A 1 85 ? -16.648 2.205 12.876 1.00 89.25 85 CYS A CA 1
ATOM 621 C C . CYS A 1 85 ? -16.372 1.343 14.111 1.00 89.25 85 CYS A C 1
ATOM 623 O O . CYS A 1 85 ? -16.862 1.639 15.203 1.00 89.25 85 CYS A O 1
ATOM 625 N N . LEU A 1 86 ? -15.571 0.292 13.942 1.00 91.31 86 LEU A N 1
ATOM 626 C CA . LEU A 1 86 ? -15.101 -0.564 15.024 1.00 91.31 86 LEU A CA 1
ATOM 627 C C . LEU A 1 86 ? -13.614 -0.299 15.257 1.00 91.31 86 LEU A C 1
ATOM 629 O O . LEU A 1 86 ? -12.803 -0.496 14.361 1.00 91.31 86 LEU A O 1
ATOM 633 N N . GLN A 1 87 ? -13.272 0.115 16.467 1.00 92.81 87 GLN A N 1
ATOM 634 C CA . GLN A 1 87 ? -11.913 0.377 16.900 1.00 92.81 87 GLN A CA 1
ATOM 635 C C . GLN A 1 87 ? -11.438 -0.750 17.816 1.00 92.81 87 GLN A C 1
ATOM 637 O O . GLN A 1 87 ? -12.020 -0.997 18.877 1.00 92.81 87 GLN A O 1
ATOM 642 N N . VAL A 1 88 ? -10.372 -1.435 17.413 1.00 94.69 88 VAL A N 1
ATOM 643 C CA . VAL A 1 88 ? -9.791 -2.547 18.170 1.00 94.69 88 VAL A CA 1
ATOM 644 C C . VAL A 1 88 ? -8.454 -2.099 18.745 1.00 94.69 88 VAL A C 1
ATOM 646 O O . VAL A 1 88 ? -7.523 -1.775 18.013 1.00 94.69 88 VAL A O 1
ATOM 649 N N . LEU A 1 89 ? -8.371 -2.063 20.073 1.00 94.56 89 LEU A N 1
ATOM 650 C CA . LEU A 1 89 ? -7.174 -1.676 20.807 1.00 94.56 89 LEU A CA 1
ATOM 651 C C . LEU A 1 89 ? -6.390 -2.929 21.196 1.00 94.56 89 LEU A C 1
ATOM 653 O O . LEU A 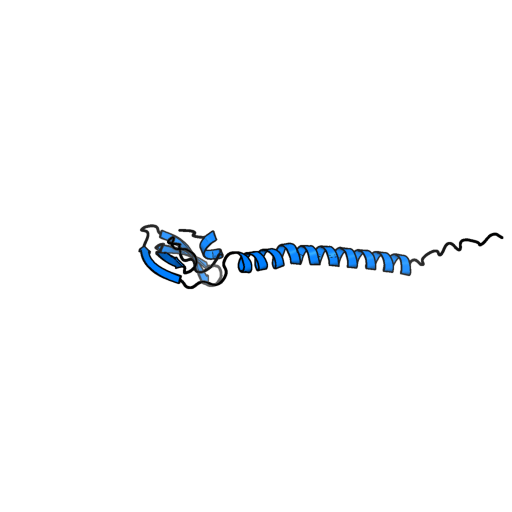1 89 ? -6.934 -3.841 21.825 1.00 94.56 89 LEU A O 1
ATOM 657 N N . VAL A 1 90 ? -5.105 -2.956 20.870 1.00 94.88 90 VAL A N 1
ATOM 658 C CA . VAL A 1 90 ? -4.200 -4.078 21.135 1.00 94.88 90 VAL A CA 1
ATOM 659 C C . VAL A 1 90 ? -2.976 -3.625 21.918 1.00 94.88 90 VAL A C 1
ATOM 661 O O . VAL A 1 90 ? -2.591 -2.457 21.895 1.00 94.88 90 VAL A O 1
ATOM 664 N N . ARG A 1 91 ? -2.337 -4.561 22.615 1.00 94.12 91 ARG A N 1
ATOM 665 C CA . ARG A 1 91 ? -0.997 -4.390 23.180 1.00 94.12 91 ARG A CA 1
ATOM 666 C C . ARG A 1 91 ? -0.043 -5.311 22.443 1.00 94.12 91 ARG A C 1
ATOM 668 O O . ARG A 1 91 ? -0.341 -6.491 22.281 1.00 94.12 91 ARG A O 1
ATOM 675 N N . THR A 1 92 ? 1.101 -4.789 22.017 1.00 91.25 92 THR A N 1
ATOM 676 C CA . THR A 1 92 ? 2.123 -5.605 21.352 1.00 91.25 92 THR A CA 1
ATOM 677 C C . THR A 1 92 ? 3.161 -6.082 22.363 1.00 91.25 92 THR A C 1
ATOM 679 O O . THR A 1 92 ? 3.396 -5.444 23.387 1.00 91.25 92 THR A O 1
ATOM 682 N N . SER A 1 93 ? 3.835 -7.191 22.074 1.00 89.62 93 SER A N 1
ATOM 683 C CA . SER A 1 93 ? 4.954 -7.668 22.892 1.00 89.62 93 SER A CA 1
ATOM 684 C C . SER A 1 93 ? 6.181 -6.747 22.835 1.00 89.62 93 SER A C 1
ATOM 686 O O . SER A 1 93 ? 7.062 -6.858 23.682 1.00 89.62 93 SER A O 1
ATOM 688 N N . ARG A 1 94 ? 6.256 -5.851 21.840 1.00 85.56 94 ARG A N 1
ATOM 689 C CA . ARG A 1 94 ? 7.362 -4.897 21.651 1.00 85.56 94 ARG A CA 1
ATOM 690 C C . ARG A 1 94 ? 7.126 -3.560 22.354 1.00 85.56 94 ARG A C 1
ATOM 692 O O . ARG A 1 94 ? 8.091 -2.874 22.673 1.00 85.56 94 ARG A O 1
ATOM 699 N N . SER A 1 95 ? 5.871 -3.180 22.587 1.00 83.88 95 SER A N 1
ATOM 700 C CA . SER A 1 95 ? 5.503 -1.895 23.183 1.00 83.88 95 SER A CA 1
ATOM 701 C C . SER A 1 95 ? 4.411 -2.063 24.237 1.00 83.88 95 SER A C 1
ATOM 703 O O . SER A 1 95 ? 3.329 -2.571 23.955 1.00 83.88 95 SER A O 1
ATOM 705 N N . ALA A 1 96 ? 4.650 -1.551 25.446 1.00 82.38 96 ALA A N 1
ATOM 706 C CA . ALA A 1 96 ? 3.648 -1.564 26.516 1.00 82.38 96 ALA A CA 1
ATOM 707 C C . ALA A 1 96 ? 2.464 -0.605 26.259 1.00 82.38 96 ALA A C 1
ATOM 709 O O . ALA A 1 96 ? 1.394 -0.767 26.857 1.00 82.38 96 ALA A O 1
ATOM 710 N N . ALA A 1 97 ? 2.645 0.376 25.367 1.00 90.25 97 ALA A N 1
ATOM 711 C CA . ALA A 1 97 ? 1.604 1.314 24.967 1.00 90.25 97 ALA A CA 1
ATOM 712 C C . ALA A 1 97 ? 0.491 0.612 24.159 1.00 90.25 97 ALA A C 1
ATOM 714 O O . ALA A 1 97 ? 0.798 -0.245 23.323 1.00 90.25 97 ALA A O 1
ATOM 715 N N . PRO A 1 98 ? -0.789 0.957 24.395 1.00 92.06 98 PRO A N 1
ATOM 716 C CA . PRO A 1 98 ? -1.888 0.483 23.563 1.00 92.06 98 PRO A CA 1
ATOM 717 C C . PRO A 1 98 ? -1.769 1.049 22.141 1.00 92.06 98 PRO A C 1
ATOM 719 O O . PRO A 1 98 ? -1.447 2.222 21.961 1.00 92.06 98 PRO A O 1
ATOM 722 N N . ALA A 1 99 ? -2.057 0.215 21.148 1.00 92.06 99 ALA A N 1
ATOM 723 C CA . ALA A 1 99 ? -2.038 0.544 19.729 1.00 92.06 99 ALA A CA 1
ATOM 724 C C . ALA A 1 99 ? -3.373 0.172 19.069 1.00 92.06 99 ALA A C 1
ATOM 726 O O . ALA A 1 99 ? -4.143 -0.626 19.610 1.00 92.06 99 ALA A O 1
ATOM 727 N N . LEU A 1 100 ? -3.644 0.755 17.904 1.00 92.69 100 LEU A N 1
ATOM 728 C CA . LEU A 1 100 ? -4.809 0.432 17.086 1.00 92.69 100 LEU A CA 1
ATOM 729 C C . LEU A 1 100 ? -4.494 -0.726 16.148 1.00 92.69 100 LEU A C 1
ATOM 731 O O . LEU A 1 100 ? -3.412 -0.783 15.564 1.00 92.69 100 LEU A O 1
ATOM 735 N N . LEU A 1 101 ? -5.440 -1.651 16.025 1.00 92.88 101 LEU A N 1
ATOM 736 C CA . LEU A 1 101 ? -5.348 -2.742 15.071 1.00 92.88 101 LEU A CA 1
ATOM 737 C C . LEU A 1 101 ? -5.963 -2.315 13.738 1.00 92.88 101 LEU A C 1
ATOM 739 O O . LEU A 1 101 ? -7.124 -1.910 13.681 1.00 92.88 101 LEU A O 1
ATOM 743 N N . HIS A 1 102 ? -5.184 -2.479 12.677 1.00 91.81 102 HIS A N 1
ATOM 744 C CA . HIS A 1 102 ? -5.618 -2.338 11.295 1.00 91.81 102 HIS A CA 1
ATOM 745 C C . HIS A 1 102 ? -5.349 -3.657 10.570 1.00 91.81 102 HIS A C 1
ATOM 747 O O . HIS A 1 102 ? -4.369 -4.336 10.879 1.00 91.81 102 HIS A O 1
ATOM 753 N N . GLU A 1 103 ? -6.226 -4.028 9.640 1.00 89.12 103 GLU A N 1
ATOM 754 C CA . GLU A 1 103 ? -6.054 -5.216 8.800 1.00 89.12 103 GLU A CA 1
ATOM 755 C C . GLU A 1 103 ? -4.844 -5.052 7.874 1.00 89.12 103 GLU A C 1
ATOM 757 O O . GLU A 1 103 ? -3.999 -5.941 7.780 1.00 89.12 103 GLU A O 1
ATOM 762 N N . ASP A 1 104 ? -4.735 -3.880 7.243 1.00 88.69 104 ASP A N 1
ATOM 763 C CA . ASP A 1 104 ? -3.677 -3.552 6.298 1.00 88.69 104 ASP A CA 1
ATOM 764 C C . ASP A 1 104 ? -3.466 -2.028 6.147 1.00 88.69 104 ASP A C 1
ATOM 766 O O . ASP A 1 104 ? -4.270 -1.195 6.582 1.00 88.69 104 ASP A O 1
ATOM 770 N N . GLU A 1 105 ? -2.374 -1.649 5.481 1.00 86.88 105 GLU A N 1
ATOM 771 C CA . GLU A 1 105 ? -1.997 -0.254 5.215 1.00 86.88 105 GLU A CA 1
ATOM 772 C C . GLU A 1 105 ? -3.021 0.513 4.351 1.00 86.88 105 GLU A C 1
ATOM 774 O O . GLU A 1 105 ? -3.143 1.738 4.457 1.00 86.88 105 GLU A O 1
ATOM 779 N N . ARG A 1 106 ? -3.791 -0.161 3.482 1.00 87.94 106 ARG A N 1
ATOM 780 C CA . ARG A 1 106 ? -4.864 0.481 2.695 1.00 87.94 106 ARG A CA 1
ATOM 781 C C . ARG A 1 106 ? -6.030 0.852 3.591 1.00 87.94 106 ARG A C 1
ATOM 783 O O . ARG A 1 106 ? -6.571 1.952 3.426 1.00 87.94 106 ARG A O 1
ATOM 790 N N . GLN A 1 107 ? -6.386 -0.017 4.538 1.00 87.50 107 GLN A N 1
ATOM 791 C CA . GLN A 1 107 ? -7.392 0.297 5.547 1.00 87.50 107 GLN A CA 1
ATOM 792 C C . GLN A 1 107 ? -6.947 1.498 6.387 1.00 87.50 107 GLN A C 1
ATOM 794 O O . GLN A 1 107 ? -7.714 2.450 6.508 1.00 87.50 107 GLN A O 1
ATOM 799 N N . LEU A 1 108 ? -5.702 1.509 6.879 1.00 90.06 108 LEU A N 1
ATOM 800 C CA . LEU A 1 108 ? -5.152 2.623 7.662 1.00 90.06 108 LEU A CA 1
ATOM 801 C C . LEU A 1 108 ? -5.214 3.958 6.899 1.00 90.06 108 LEU A C 1
ATOM 803 O O . LEU A 1 108 ? -5.604 4.979 7.459 1.00 90.06 108 LEU A O 1
ATOM 807 N N . ARG A 1 109 ? -4.882 3.967 5.602 1.00 89.94 109 ARG A N 1
ATOM 808 C CA . ARG A 1 109 ? -4.932 5.188 4.774 1.0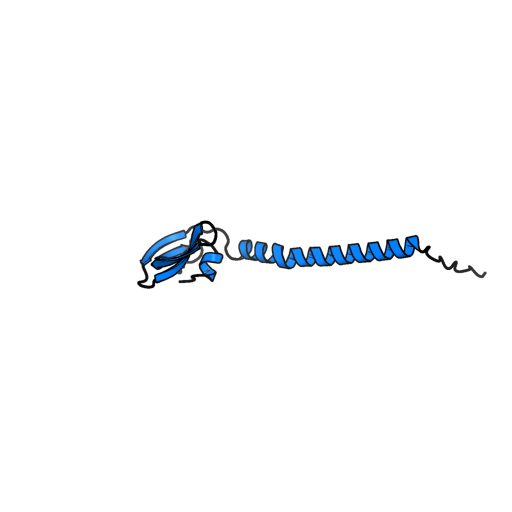0 89.94 109 ARG A CA 1
ATOM 809 C C . ARG A 1 109 ? -6.347 5.679 4.483 1.00 89.94 109 ARG A C 1
ATOM 811 O O . ARG A 1 109 ? -6.546 6.880 4.320 1.00 89.94 109 ARG A O 1
ATOM 818 N N . THR A 1 110 ? -7.308 4.767 4.369 1.00 87.56 110 THR A N 1
ATOM 819 C CA . THR A 1 110 ? -8.691 5.104 3.998 1.00 87.56 110 THR A CA 1
ATOM 820 C C . THR A 1 110 ? -9.541 5.441 5.224 1.00 87.56 110 THR A C 1
ATOM 822 O O . THR A 1 110 ? -10.370 6.347 5.169 1.00 87.56 110 THR A O 1
ATOM 825 N N . ASN A 1 111 ? -9.322 4.737 6.336 1.00 86.81 111 ASN A N 1
ATOM 826 C CA . ASN A 1 111 ? -9.978 4.956 7.618 1.00 86.81 111 ASN A CA 1
ATOM 827 C C . ASN A 1 111 ? -8.994 4.693 8.782 1.00 86.81 111 ASN A C 1
ATOM 829 O O . ASN A 1 111 ? -8.926 3.567 9.280 1.00 86.81 111 ASN A O 1
ATOM 833 N N . PRO A 1 112 ? -8.245 5.719 9.229 1.00 86.69 112 PRO A N 1
ATOM 834 C CA . PRO A 1 112 ? -7.241 5.580 10.288 1.00 86.69 112 PRO A CA 1
ATOM 835 C C . PRO A 1 112 ? -7.817 5.521 11.712 1.00 86.69 112 PRO A C 1
ATOM 837 O O . PRO A 1 112 ? -7.048 5.446 12.668 1.00 86.69 112 PRO A O 1
ATOM 840 N N . LYS A 1 113 ? -9.138 5.635 11.871 1.00 83.62 113 LYS A N 1
ATOM 841 C CA . LYS A 1 113 ? -9.808 5.724 13.175 1.00 83.62 113 LYS A CA 1
ATOM 842 C C . LYS A 1 113 ? -10.141 4.359 13.766 1.00 83.62 113 LYS A C 1
ATOM 844 O O . LYS A 1 113 ? -10.545 3.468 12.990 1.00 83.62 113 LYS A O 1
#

Secondary structure (DSSP, 8-state):
--------PPPHHHHHHHHHHHHHHHHHHHHHHHHIIIIIHHHHHHHHH-----EEEEEEEEEEEEEEEEEEEETTEEEEEEEEEEEEEEEESS-SSEEE--S-HHHHHH---

Radius of gyration: 29.03 Å; chains: 1; bounding box: 84×19×67 Å

pLDDT: mean 85.49, std 12.52, range [39.25, 97.88]

Foldseek 3Di:
DDPDPPPPDDDPVRVVVVVVVVVVVVVVVVVVVVCCVVPVVVVVCVCVVDPDWDKDWDDKDWDPDWDWDWDDPDPPDIDIDTDTDIWIWIATPVDNDIDTDDPDPVRCVVPVD

Sequence (113 aa):
MARGRAAYEYTEAEDKSMRLGFLLIAAGLLSLLGLGCCWLRPALQERGGGGAANCTVLAVRQLGERFACTFSCGAACRGTARYPCLQVLVRTSRSAAPALLHEDERQLRTNPK